Protein AF-A0A6J6J9Z3-F1 (afdb_monomer_lite)

Structure (mmCIF, N/CA/C/O backbone):
data_AF-A0A6J6J9Z3-F1
#
_entry.id   AF-A0A6J6J9Z3-F1
#
loop_
_atom_site.group_PDB
_atom_site.id
_atom_site.type_symbol
_atom_site.label_atom_id
_atom_site.label_alt_id
_atom_site.label_comp_id
_atom_site.label_asym_id
_atom_site.label_entity_id
_atom_site.label_seq_id
_atom_site.pdbx_PDB_ins_code
_atom_site.Cartn_x
_atom_site.Cartn_y
_atom_site.Cartn_z
_atom_site.occupancy
_atom_site.B_iso_or_equiv
_atom_site.auth_seq_id
_atom_site.auth_comp_id
_atom_site.auth_asym_id
_atom_site.auth_atom_id
_atom_site.pdbx_PDB_model_num
ATOM 1 N N . MET A 1 1 ? -58.025 11.324 71.745 1.00 34.41 1 MET A N 1
ATOM 2 C CA . MET A 1 1 ? -58.581 10.527 70.635 1.00 34.41 1 MET A CA 1
ATOM 3 C C . MET A 1 1 ? -57.418 10.154 69.743 1.00 34.41 1 MET A C 1
ATOM 5 O O . MET A 1 1 ? -56.704 11.045 69.308 1.00 34.41 1 MET A O 1
ATOM 9 N N . THR A 1 2 ? -57.128 8.861 69.649 1.00 36.69 2 THR A N 1
ATOM 10 C CA . THR A 1 2 ? -55.915 8.309 69.041 1.00 36.69 2 THR A CA 1
ATOM 11 C C . THR A 1 2 ? -56.170 8.033 67.564 1.00 36.69 2 THR A C 1
ATOM 13 O O . THR A 1 2 ? -56.948 7.142 67.237 1.00 36.69 2 THR A O 1
ATOM 16 N N . SER A 1 3 ? -55.528 8.801 66.688 1.00 44.62 3 SER A N 1
ATOM 17 C CA . SER A 1 3 ? -55.425 8.498 65.260 1.00 44.62 3 SER A CA 1
ATOM 18 C C . SER A 1 3 ? -54.382 7.394 65.096 1.00 44.62 3 SER A C 1
ATOM 20 O O . SER A 1 3 ? -53.190 7.677 65.011 1.00 44.62 3 SER A O 1
ATOM 22 N N . ALA A 1 4 ? -54.814 6.137 65.168 1.00 43.78 4 ALA A N 1
ATOM 23 C CA . ALA A 1 4 ? -53.978 4.991 64.838 1.00 43.78 4 ALA A CA 1
ATOM 24 C C . ALA A 1 4 ? -54.337 4.570 63.416 1.00 43.78 4 ALA A C 1
ATOM 26 O O . ALA A 1 4 ? -55.472 4.184 63.151 1.00 43.78 4 ALA A O 1
ATOM 27 N N . SER A 1 5 ? -53.374 4.761 62.522 1.00 50.03 5 SER A N 1
ATOM 28 C CA . SER A 1 5 ? -53.442 4.480 61.098 1.00 50.03 5 SER A CA 1
ATOM 29 C C . SER A 1 5 ? -53.888 3.046 60.825 1.00 50.03 5 SER A C 1
ATOM 31 O O . SER A 1 5 ? -53.280 2.090 61.307 1.00 50.03 5 SER A O 1
ATOM 33 N N . ASP A 1 6 ? -54.943 2.928 60.024 1.00 49.66 6 ASP A N 1
ATOM 34 C CA . ASP A 1 6 ? -55.322 1.715 59.313 1.00 49.66 6 ASP A CA 1
ATOM 35 C C . ASP A 1 6 ? -54.279 1.430 58.224 1.00 49.66 6 ASP A C 1
ATOM 37 O O . ASP A 1 6 ? -54.465 1.789 57.068 1.00 49.66 6 ASP A O 1
ATOM 41 N N . ASP A 1 7 ? -53.182 0.774 58.586 1.00 50.34 7 ASP A N 1
ATOM 42 C CA . ASP A 1 7 ? -52.332 0.068 57.624 1.00 50.34 7 ASP A CA 1
ATOM 43 C C . ASP A 1 7 ? -52.284 -1.400 58.034 1.00 50.34 7 ASP A C 1
ATOM 45 O O . ASP A 1 7 ? -51.319 -1.926 58.595 1.00 50.34 7 ASP A O 1
ATOM 49 N N . ALA A 1 8 ? -53.414 -2.065 57.786 1.00 48.16 8 ALA A N 1
ATOM 50 C CA . ALA A 1 8 ? -53.532 -3.510 57.808 1.00 48.16 8 ALA A CA 1
ATOM 51 C C . ALA A 1 8 ? -52.686 -4.095 56.666 1.00 48.16 8 ALA A C 1
ATOM 53 O O . ALA A 1 8 ? -53.164 -4.370 55.565 1.00 48.16 8 ALA A O 1
ATOM 54 N N . GLN A 1 9 ? -51.405 -4.242 56.991 1.00 50.25 9 GLN A N 1
ATOM 55 C CA . GLN A 1 9 ? -50.391 -5.120 56.425 1.00 50.25 9 GLN A CA 1
ATOM 56 C C . GLN A 1 9 ? -50.993 -6.247 55.576 1.00 50.25 9 GLN A C 1
ATOM 58 O O . GLN A 1 9 ? -51.490 -7.252 56.093 1.00 50.25 9 GLN A O 1
ATOM 63 N N . ASN A 1 10 ? -50.913 -6.095 54.255 1.00 51.22 10 ASN A N 1
ATOM 64 C CA . ASN A 1 10 ? -50.918 -7.240 53.362 1.00 51.22 10 ASN A CA 1
ATOM 65 C C . ASN A 1 10 ? -49.448 -7.507 53.015 1.00 51.22 10 ASN A C 1
ATOM 67 O O . ASN A 1 10 ? -48.935 -6.889 52.083 1.00 51.22 10 ASN A O 1
ATOM 71 N N . PRO A 1 11 ? -48.766 -8.395 53.760 1.00 56.56 11 PRO A N 1
ATOM 72 C CA . PRO A 1 11 ? -47.308 -8.520 53.712 1.00 56.56 11 PRO A CA 1
ATOM 73 C C . PRO A 1 11 ? -46.778 -8.850 52.309 1.00 56.56 11 PRO A C 1
ATOM 75 O O . PRO A 1 11 ? -45.654 -8.502 51.978 1.00 56.56 11 PRO A O 1
ATOM 78 N N . GLY A 1 12 ? -47.604 -9.459 51.450 1.00 59.59 12 GLY A N 1
ATOM 79 C CA . GLY A 1 12 ? -47.226 -9.800 50.079 1.00 59.59 12 GLY A CA 1
ATOM 80 C C . GLY A 1 12 ? -47.378 -8.677 49.045 1.00 59.59 12 GLY A C 1
ATOM 81 O O . GLY A 1 12 ? -47.036 -8.909 47.886 1.00 59.59 12 GLY A O 1
ATOM 82 N N . LYS A 1 13 ? -47.934 -7.510 49.400 1.00 62.25 13 LYS A N 1
ATOM 83 C CA . LYS A 1 13 ? -47.985 -6.320 48.523 1.00 62.25 13 LYS A CA 1
ATOM 84 C C . LYS A 1 13 ? -46.766 -5.444 48.780 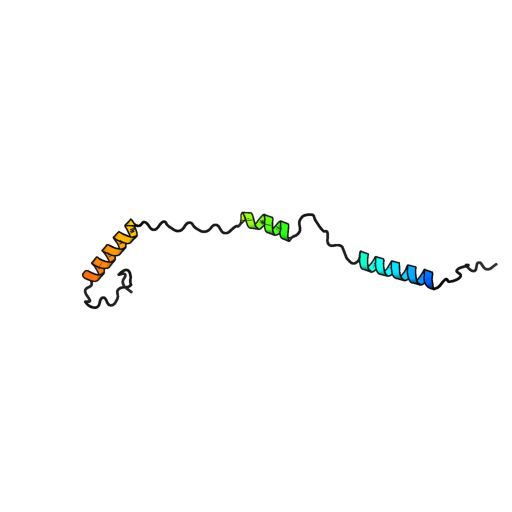1.00 62.25 13 LYS A C 1
ATOM 86 O O . LYS A 1 13 ? -46.006 -5.180 47.860 1.00 62.25 13 LYS A O 1
ATOM 91 N N . ASP A 1 14 ? -46.524 -5.162 50.054 1.00 74.38 14 ASP A N 1
ATOM 92 C CA . ASP A 1 14 ? -45.413 -4.344 50.529 1.00 74.38 14 ASP A CA 1
ATOM 93 C C . ASP A 1 14 ? -44.061 -4.966 50.123 1.00 74.38 14 ASP A C 1
ATOM 95 O O . ASP A 1 14 ? -43.169 -4.267 49.651 1.00 74.38 14 ASP A O 1
ATOM 99 N N . GLU A 1 15 ? -43.920 -6.299 50.206 1.00 74.94 15 GLU A N 1
ATOM 100 C CA . GLU A 1 15 ? -42.734 -7.014 49.707 1.00 74.94 15 GLU A CA 1
ATOM 101 C C . GLU A 1 15 ? -42.545 -6.901 48.191 1.00 74.94 15 GLU A C 1
ATOM 103 O O . GLU A 1 15 ? -41.409 -6.835 47.728 1.00 74.94 15 GLU A O 1
ATOM 108 N N . LYS A 1 16 ? -43.628 -6.882 47.405 1.00 79.19 16 LYS A N 1
ATOM 109 C CA . LYS A 1 16 ? -43.541 -6.738 45.944 1.00 79.19 16 LYS A CA 1
ATOM 110 C C . LYS A 1 16 ? -43.135 -5.330 45.552 1.00 79.19 16 LYS A C 1
ATOM 112 O O . LYS A 1 16 ? -42.260 -5.182 44.706 1.00 79.19 16 LYS A O 1
ATOM 117 N N . ASP A 1 17 ? -43.691 -4.335 46.227 1.00 81.88 17 ASP A N 1
ATOM 118 C CA . ASP A 1 17 ? -43.334 -2.935 46.018 1.00 81.88 17 ASP A CA 1
ATOM 119 C C . ASP A 1 17 ? -41.854 -2.697 46.389 1.00 81.88 17 ASP A C 1
ATOM 121 O O . ASP A 1 17 ? -41.108 -2.073 45.634 1.00 81.88 17 ASP A O 1
ATOM 125 N N . LEU A 1 18 ? -41.383 -3.314 47.484 1.00 83.50 18 LEU A N 1
ATOM 126 C CA . LEU A 1 18 ? -39.967 -3.345 47.882 1.00 83.50 18 LEU A CA 1
ATOM 127 C C . LEU A 1 18 ? -39.056 -4.053 46.862 1.00 83.50 18 LEU A C 1
ATOM 129 O O . LEU A 1 18 ? -37.882 -3.697 46.730 1.00 83.50 18 LEU A O 1
ATOM 133 N N . ILE A 1 19 ? -39.544 -5.091 46.181 1.00 85.00 19 ILE A N 1
ATOM 134 C CA . ILE A 1 19 ? -38.792 -5.813 45.143 1.00 85.00 19 ILE A CA 1
ATOM 135 C C . ILE A 1 19 ? -38.704 -4.974 43.866 1.00 85.00 19 ILE A C 1
ATOM 137 O O . ILE A 1 19 ? -37.617 -4.867 43.295 1.00 85.00 19 ILE A O 1
ATOM 141 N N . ASP A 1 20 ? -39.805 -4.354 43.450 1.00 87.06 20 ASP A N 1
ATOM 142 C CA . ASP A 1 20 ? -39.859 -3.505 42.259 1.00 87.06 20 ASP A CA 1
ATOM 143 C C . ASP A 1 20 ? -38.991 -2.253 42.420 1.00 87.06 20 ASP A C 1
ATOM 145 O O . ASP A 1 20 ? -38.266 -1.891 41.491 1.00 87.06 20 ASP A O 1
ATOM 149 N N . GLU A 1 21 ? -38.972 -1.641 43.608 1.00 86.81 21 GLU A N 1
ATOM 150 C CA . GLU A 1 21 ? -38.078 -0.519 43.922 1.00 86.81 21 GLU A CA 1
ATOM 151 C C . GLU A 1 21 ? -36.601 -0.923 43.787 1.00 86.81 21 GLU A C 1
ATOM 153 O O . GLU A 1 21 ? -35.804 -0.232 43.146 1.00 86.81 21 GLU A O 1
ATOM 158 N N . LYS A 1 22 ? -36.227 -2.086 44.334 1.00 84.19 22 LYS A N 1
ATOM 159 C CA . LYS A 1 22 ? -34.855 -2.611 44.239 1.00 84.19 22 LYS A CA 1
ATOM 160 C C . LYS A 1 22 ? -34.475 -2.985 42.811 1.00 84.19 22 LYS A C 1
ATOM 162 O O . LYS A 1 22 ? -33.333 -2.774 42.406 1.00 84.19 22 LYS A O 1
ATOM 167 N N . PHE A 1 23 ? -35.415 -3.534 42.049 1.00 88.38 23 PHE A N 1
ATOM 168 C CA . PHE A 1 23 ? -35.210 -3.850 40.643 1.00 88.38 23 PHE A CA 1
ATOM 169 C C . PHE A 1 23 ? -35.014 -2.574 39.818 1.00 88.38 23 PHE A C 1
ATOM 171 O O . PHE A 1 23 ? -34.043 -2.481 39.070 1.00 88.38 23 PHE A O 1
ATOM 178 N N . GLN A 1 24 ? -35.859 -1.561 40.015 1.00 82.19 24 GLN A N 1
ATOM 179 C CA . GLN A 1 24 ? -35.715 -0.247 39.384 1.00 82.19 24 GLN A CA 1
ATOM 180 C C . GLN A 1 24 ? -34.376 0.411 39.727 1.00 82.19 24 GLN A C 1
ATOM 182 O O . GLN A 1 24 ? -33.731 0.950 38.835 1.00 82.19 24 GLN A O 1
ATOM 187 N N . ALA A 1 25 ? -33.899 0.310 40.971 1.00 79.69 25 ALA A N 1
ATOM 188 C CA . ALA A 1 25 ? -32.587 0.831 41.361 1.00 79.69 25 ALA A CA 1
ATOM 189 C C . ALA A 1 25 ? -31.417 0.114 40.654 1.00 79.69 25 ALA A C 1
ATOM 191 O O . ALA A 1 25 ? -30.449 0.761 40.254 1.00 79.69 25 ALA A O 1
ATOM 192 N N . LEU A 1 26 ? -31.508 -1.208 40.458 1.00 78.44 26 LEU A N 1
ATOM 193 C CA . LEU A 1 26 ? -30.519 -1.976 39.689 1.00 78.44 26 LEU A CA 1
ATOM 194 C C . LEU A 1 26 ? -30.548 -1.610 38.202 1.00 78.44 26 LEU A C 1
ATOM 196 O O . LEU A 1 26 ? -29.496 -1.426 37.595 1.00 78.44 26 LEU A O 1
ATOM 200 N N . VAL A 1 27 ? -31.744 -1.476 37.627 1.00 74.88 27 VAL A N 1
ATOM 201 C CA . VAL A 1 27 ? -31.932 -1.113 36.216 1.00 74.88 27 VAL A CA 1
ATOM 202 C C . VAL A 1 27 ? -31.506 0.333 35.952 1.00 74.88 27 VAL A C 1
ATOM 204 O O . VAL A 1 27 ? -30.894 0.597 34.926 1.00 74.88 27 VAL A O 1
ATOM 207 N N . ALA A 1 28 ? -31.754 1.254 36.886 1.00 71.00 28 ALA A N 1
ATOM 208 C CA . ALA A 1 28 ? -31.324 2.650 36.796 1.00 71.00 28 ALA A CA 1
ATOM 209 C C . ALA A 1 28 ? -29.808 2.828 36.994 1.00 71.00 28 ALA A C 1
ATOM 211 O O . ALA A 1 28 ? -29.236 3.790 36.487 1.00 71.00 28 ALA A O 1
ATOM 212 N N . GLY A 1 29 ? -29.161 1.918 37.734 1.00 66.75 29 GLY A N 1
ATOM 213 C CA . GLY A 1 29 ? -27.707 1.876 37.925 1.00 66.75 29 GLY A CA 1
ATOM 214 C C . GLY A 1 29 ? -26.947 1.166 36.800 1.00 66.75 29 GLY A C 1
ATOM 215 O O . GLY A 1 29 ? -25.744 1.383 36.649 1.00 66.75 29 GLY A O 1
ATOM 216 N N . LEU A 1 30 ? -27.634 0.36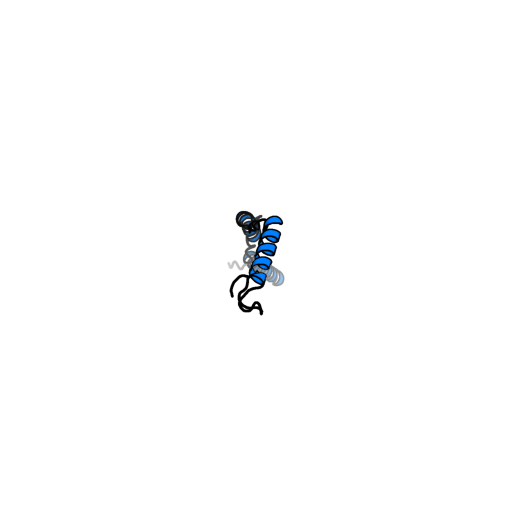4 35.975 1.00 61.03 30 LEU A N 1
ATOM 217 C CA . LEU A 1 30 ? -27.174 0.063 34.623 1.00 61.03 30 LEU A CA 1
ATOM 218 C C . LEU A 1 30 ? -27.405 1.323 33.795 1.00 61.03 30 LEU A C 1
ATOM 220 O O . LEU A 1 30 ? -28.371 1.424 33.041 1.00 61.03 30 LEU A O 1
ATOM 224 N N . SER A 1 31 ? -26.512 2.299 33.964 1.00 54.75 31 SER A N 1
ATOM 225 C CA . SER A 1 31 ? -26.324 3.361 32.991 1.00 54.75 31 SER A CA 1
ATOM 226 C C . SER A 1 31 ? -26.221 2.680 31.636 1.00 54.75 31 SER A C 1
ATOM 228 O O . SER A 1 31 ? -25.245 1.987 31.345 1.00 54.75 31 SER A O 1
ATOM 230 N N . LEU A 1 32 ? -27.307 2.788 30.878 1.00 59.03 32 LEU A N 1
ATOM 231 C CA . LEU A 1 32 ? -27.411 2.384 29.497 1.00 59.03 32 LEU A CA 1
ATOM 232 C C . LEU A 1 32 ? -26.425 3.300 28.784 1.00 59.03 32 LEU A C 1
ATOM 234 O O . LEU A 1 32 ? -26.774 4.434 28.464 1.00 59.03 32 LEU A O 1
ATOM 238 N N . ASP A 1 33 ? -25.167 2.860 28.724 1.00 58.84 33 ASP A N 1
ATOM 239 C CA . ASP A 1 33 ? -24.078 3.626 28.142 1.00 58.84 33 ASP A CA 1
ATOM 240 C C . ASP A 1 33 ? -24.580 4.104 26.791 1.00 58.84 33 ASP A C 1
ATOM 242 O O . ASP A 1 33 ? -25.126 3.318 26.008 1.00 58.84 33 ASP A O 1
ATOM 246 N N . GLU A 1 34 ? -24.571 5.421 26.658 1.00 58.78 34 GLU A N 1
ATOM 247 C CA . GLU A 1 34 ? -25.268 6.185 25.648 1.00 58.78 34 GLU A CA 1
ATOM 248 C C . GLU A 1 34 ? -25.004 5.511 24.303 1.00 58.78 34 GLU A C 1
ATOM 250 O O . GLU A 1 34 ? -23.892 5.566 23.779 1.00 58.78 34 GLU A O 1
ATOM 255 N N . SER A 1 35 ? -26.000 4.788 23.775 1.00 54.81 35 SER A N 1
ATOM 256 C CA . SER A 1 35 ? -25.913 4.178 22.454 1.00 54.81 35 SER A CA 1
ATOM 257 C C . SER A 1 35 ? -26.010 5.322 21.458 1.00 54.81 35 SER A C 1
ATOM 259 O O . SER A 1 35 ? -27.054 5.562 20.842 1.00 54.81 35 SER A O 1
ATOM 261 N N . SER A 1 36 ? -24.951 6.117 21.386 1.00 66.12 36 SER A N 1
ATOM 262 C CA . SER A 1 36 ? -24.817 7.119 20.364 1.00 66.12 36 SER A CA 1
ATOM 263 C C . SER A 1 36 ? -24.921 6.374 19.024 1.00 66.12 36 SER A C 1
ATOM 265 O O . SER A 1 36 ? -24.479 5.225 18.901 1.00 66.12 36 SER A O 1
ATOM 267 N N . PRO A 1 37 ? -25.535 6.976 17.996 1.00 67.94 37 PRO A N 1
ATOM 268 C CA . PRO A 1 37 ? -25.681 6.335 16.690 1.00 67.94 37 PRO A CA 1
ATOM 269 C C . PRO A 1 37 ? -24.344 5.989 16.014 1.00 67.94 37 PRO A C 1
ATOM 271 O O . PRO A 1 37 ? -24.348 5.392 14.942 1.00 67.94 37 PRO A O 1
ATOM 274 N N . SER A 1 38 ? -23.220 6.405 16.603 1.00 67.38 38 SER A N 1
ATOM 275 C CA . SER A 1 38 ? -21.871 6.061 16.187 1.00 67.38 38 SER A CA 1
ATOM 276 C C . SER A 1 38 ? -21.065 5.620 17.397 1.00 67.38 38 SER A C 1
ATOM 278 O O . SER A 1 38 ? -20.656 6.438 18.219 1.00 67.38 38 SER A O 1
ATOM 280 N N . THR A 1 39 ? -20.812 4.325 17.488 1.00 72.7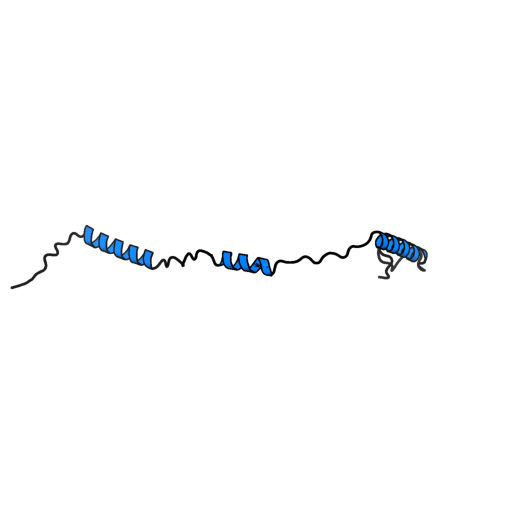5 39 THR A N 1
ATOM 281 C CA . THR A 1 39 ? -19.931 3.768 18.510 1.00 72.75 39 THR A CA 1
ATOM 282 C C . THR A 1 39 ? -18.521 4.351 18.399 1.00 72.75 39 THR A C 1
ATOM 284 O O . THR A 1 39 ? -18.101 4.809 17.338 1.00 72.75 39 THR A O 1
ATOM 287 N N . TYR A 1 40 ? -17.742 4.263 19.478 1.00 67.56 40 TYR A N 1
ATOM 288 C CA . TYR A 1 40 ? -16.306 4.570 19.447 1.00 67.56 40 TYR A CA 1
ATOM 289 C C . TYR A 1 40 ? -15.583 3.852 18.289 1.00 67.56 40 TYR A C 1
ATOM 291 O O . TYR A 1 40 ? -14.672 4.400 17.677 1.00 67.56 40 TYR A O 1
ATOM 299 N N . LEU A 1 41 ? -16.037 2.648 17.924 1.00 75.62 41 LEU A N 1
ATOM 300 C CA . LEU A 1 41 ? -15.509 1.908 16.778 1.00 75.62 41 LEU A CA 1
ATOM 301 C C . LEU A 1 41 ? -15.853 2.558 15.429 1.00 75.62 41 LEU A C 1
ATOM 303 O O . LEU A 1 41 ? -15.010 2.541 14.539 1.00 75.62 41 LEU A O 1
ATOM 307 N N . ASP A 1 42 ? -17.025 3.181 15.288 1.00 76.62 42 ASP A N 1
ATOM 308 C CA . ASP A 1 42 ? -17.406 3.918 14.074 1.00 76.62 42 ASP A CA 1
ATOM 309 C C . ASP A 1 42 ? -16.609 5.221 13.920 1.00 76.62 42 ASP A C 1
ATOM 311 O O . ASP A 1 42 ? -16.386 5.686 12.806 1.00 76.62 42 ASP A O 1
ATOM 315 N N . GLU A 1 43 ? -16.189 5.846 15.022 1.00 73.19 43 GLU A N 1
ATOM 316 C CA . GLU A 1 43 ? -15.290 7.009 14.987 1.00 73.19 43 GLU A CA 1
ATOM 317 C C . GLU A 1 43 ? -13.858 6.611 14.626 1.00 73.19 43 GLU A C 1
ATOM 319 O O . GLU A 1 43 ? -13.215 7.296 13.827 1.00 73.19 43 GLU A O 1
ATOM 324 N N . LEU A 1 44 ? -13.380 5.478 15.151 1.00 72.31 44 LEU A N 1
ATOM 325 C CA . LEU A 1 44 ? -12.090 4.918 14.758 1.00 72.31 44 LEU A CA 1
ATOM 326 C C . LEU A 1 44 ? -12.077 4.520 13.278 1.00 72.31 44 LEU A C 1
ATOM 328 O O . LEU A 1 44 ? -11.125 4.858 12.581 1.00 72.31 44 LEU A O 1
ATOM 332 N N . ASP A 1 45 ? -13.125 3.867 12.771 1.00 72.19 45 ASP A N 1
ATOM 333 C CA . ASP A 1 45 ? -13.194 3.449 11.362 1.00 72.19 45 ASP A CA 1
ATOM 334 C C . ASP A 1 45 ? -13.177 4.652 10.399 1.00 72.19 45 ASP A C 1
ATOM 336 O O . ASP A 1 45 ? -12.496 4.616 9.374 1.00 72.19 45 ASP A O 1
ATOM 340 N N . LYS A 1 46 ? -13.812 5.773 10.780 1.00 71.19 46 LYS A N 1
ATOM 341 C CA . LYS A 1 46 ? -13.772 7.035 10.013 1.00 71.19 46 LYS A CA 1
ATOM 342 C C . LYS A 1 46 ? -12.364 7.631 9.904 1.00 71.19 46 LYS A C 1
ATOM 344 O O . LYS A 1 46 ? -12.030 8.186 8.863 1.00 71.19 46 LYS A O 1
ATOM 349 N N . GLY A 1 47 ? -11.549 7.540 10.959 1.00 63.44 47 GLY A N 1
ATOM 350 C CA . GLY A 1 47 ? -10.187 8.095 10.978 1.00 63.44 47 GLY A CA 1
ATOM 351 C C . GLY A 1 47 ? -9.136 7.207 10.304 1.00 63.44 47 GLY A C 1
ATOM 352 O O . GLY A 1 47 ? -8.117 7.705 9.829 1.00 63.44 47 GLY A O 1
ATOM 353 N N . VAL A 1 48 ? -9.370 5.892 10.219 1.00 60.25 48 VAL A N 1
ATOM 354 C CA . VAL A 1 48 ? -8.398 4.953 9.629 1.00 60.25 48 VAL A CA 1
ATOM 355 C C . VAL A 1 48 ? -8.303 5.123 8.106 1.00 60.25 48 VAL A C 1
ATOM 357 O O . VAL A 1 48 ? -7.265 4.807 7.525 1.00 60.25 48 VAL A O 1
ATOM 360 N N . ASP A 1 49 ? -9.339 5.653 7.451 1.00 61.50 49 ASP A N 1
ATOM 361 C CA . ASP A 1 49 ? -9.317 5.921 6.008 1.00 61.50 49 ASP A CA 1
ATOM 362 C C . ASP A 1 49 ? -8.367 7.063 5.602 1.00 61.50 49 ASP A C 1
ATOM 364 O O . ASP A 1 49 ? -7.801 7.014 4.507 1.00 61.50 49 ASP A O 1
ATOM 368 N N . GLU A 1 50 ? -8.120 8.040 6.481 1.00 65.19 50 GLU A N 1
ATOM 369 C CA . GLU A 1 50 ? -7.225 9.175 6.201 1.00 65.19 50 GLU A CA 1
ATOM 370 C C . GLU A 1 50 ? -5.732 8.804 6.321 1.00 65.19 50 GLU A C 1
ATOM 372 O O . GLU A 1 50 ? -4.898 9.371 5.613 1.00 65.19 50 GLU A O 1
ATOM 377 N N . GLU A 1 51 ? -5.393 7.797 7.137 1.00 68.25 51 GLU A N 1
ATOM 378 C CA . GLU A 1 51 ? -4.021 7.295 7.344 1.00 68.25 51 GLU A CA 1
ATOM 379 C C . GLU A 1 51 ? -3.809 5.853 6.834 1.00 68.25 51 GLU A C 1
ATOM 381 O O . GLU A 1 51 ? -2.981 5.097 7.357 1.00 68.25 51 GLU A O 1
ATOM 386 N N . ARG A 1 52 ? -4.537 5.420 5.794 1.00 73.38 52 ARG A N 1
ATOM 387 C CA . ARG A 1 52 ? -4.297 4.091 5.202 1.00 73.38 52 ARG A CA 1
ATOM 388 C C . ARG A 1 52 ? -2.864 3.998 4.681 1.00 73.38 52 ARG A C 1
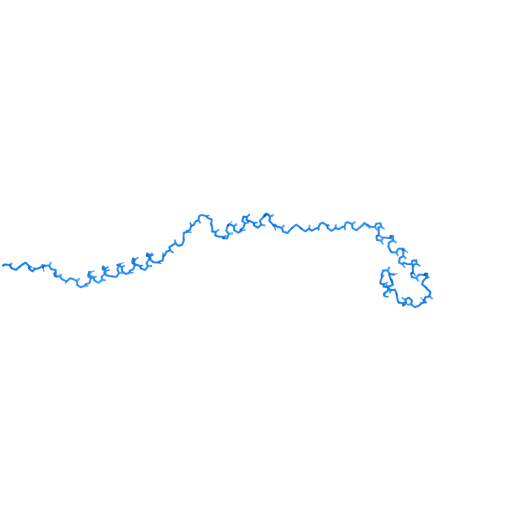ATOM 390 O O . ARG A 1 52 ? -2.350 4.895 4.010 1.00 73.38 52 ARG A O 1
ATOM 397 N N . PHE A 1 53 ? -2.239 2.846 4.923 1.00 80.62 53 PHE A N 1
ATOM 398 C CA . PHE A 1 53 ? -0.956 2.509 4.323 1.00 80.62 53 PHE A CA 1
ATOM 399 C C . PHE A 1 53 ? -1.053 2.639 2.801 1.00 80.62 53 PHE A C 1
ATOM 401 O O . PHE A 1 53 ? -1.714 1.842 2.135 1.00 80.62 53 PHE A O 1
ATOM 408 N N . THR A 1 54 ? -0.379 3.647 2.253 1.00 79.12 54 THR A N 1
ATOM 409 C CA . THR A 1 54 ? -0.174 3.761 0.814 1.00 79.12 54 THR A CA 1
ATOM 410 C C . THR A 1 54 ? 1.096 2.984 0.490 1.00 79.12 54 THR A C 1
ATOM 412 O O . THR A 1 54 ? 2.185 3.461 0.824 1.00 79.12 54 THR A O 1
ATOM 415 N N . PRO A 1 55 ? 1.004 1.782 -0.111 1.00 80.12 55 PRO A N 1
ATOM 416 C CA . PRO A 1 55 ? 2.198 1.044 -0.477 1.00 80.12 55 PRO A CA 1
ATOM 417 C C . PRO A 1 55 ? 3.040 1.902 -1.429 1.00 80.12 55 PRO A C 1
ATOM 419 O O . PRO A 1 55 ? 2.499 2.427 -2.410 1.00 80.12 55 PRO A O 1
ATOM 422 N N . PRO A 1 56 ? 4.352 2.058 -1.175 1.00 80.62 56 PRO A N 1
ATOM 423 C CA . PRO A 1 56 ? 5.218 2.734 -2.124 1.00 80.62 56 PRO A CA 1
ATOM 424 C C . PRO A 1 56 ? 5.168 1.974 -3.450 1.00 80.62 56 PRO A C 1
ATOM 426 O O . PRO A 1 56 ? 5.229 0.743 -3.479 1.00 80.62 56 PRO A O 1
ATOM 429 N N . VAL A 1 57 ? 5.037 2.702 -4.560 1.00 79.56 57 VAL A N 1
ATOM 430 C CA . VAL A 1 57 ? 5.066 2.085 -5.888 1.00 79.56 57 VAL A CA 1
ATOM 431 C C . VAL A 1 57 ? 6.461 1.487 -6.081 1.00 79.56 57 VAL A C 1
ATOM 433 O O . VAL A 1 57 ? 7.431 2.249 -6.065 1.00 79.56 57 VAL A O 1
ATOM 436 N N . PRO A 1 58 ? 6.598 0.157 -6.256 1.00 77.06 58 PRO A N 1
ATOM 437 C CA . PRO A 1 58 ? 7.905 -0.443 -6.470 1.00 77.06 58 PRO A CA 1
ATOM 438 C C . PRO A 1 58 ? 8.524 0.152 -7.735 1.00 77.06 58 PRO A C 1
ATOM 440 O O . PRO A 1 58 ? 7.840 0.339 -8.750 1.00 77.06 58 PRO A O 1
ATOM 443 N N . GLU A 1 59 ? 9.820 0.460 -7.681 1.00 75.81 59 GLU A N 1
ATOM 444 C CA . GLU A 1 59 ? 10.531 0.946 -8.857 1.00 75.81 59 GLU A CA 1
ATOM 445 C C . GLU A 1 59 ? 10.371 -0.064 -9.993 1.00 75.81 59 GLU A C 1
ATOM 447 O O . GLU A 1 59 ? 10.623 -1.259 -9.836 1.00 75.81 59 GLU A O 1
ATOM 452 N N . LYS A 1 60 ? 9.925 0.415 -11.158 1.00 72.81 60 LYS A N 1
ATOM 453 C CA . LYS A 1 60 ? 9.741 -0.428 -12.339 1.00 72.81 60 LYS A CA 1
ATOM 454 C C . LYS A 1 60 ? 11.115 -0.870 -12.825 1.00 72.81 60 LYS A C 1
ATOM 456 O O . LYS A 1 60 ? 11.754 -0.185 -13.627 1.00 72.81 60 LYS A O 1
ATOM 461 N N . THR A 1 61 ? 11.572 -2.018 -12.344 1.00 67.31 61 THR A N 1
ATOM 462 C CA . THR A 1 61 ? 12.819 -2.625 -12.786 1.00 67.31 61 THR A CA 1
ATOM 463 C C . THR A 1 61 ? 12.653 -2.981 -14.261 1.00 67.31 61 THR A C 1
ATOM 465 O O . THR A 1 61 ? 11.866 -3.844 -14.654 1.00 67.31 61 THR A O 1
ATOM 468 N N . SER A 1 62 ? 13.297 -2.205 -15.128 1.00 78.06 62 SER A N 1
ATOM 469 C CA . SER A 1 62 ? 13.110 -2.352 -16.567 1.00 78.06 62 SER A CA 1
ATOM 470 C C . SER A 1 62 ? 13.783 -3.636 -17.051 1.00 78.06 62 SER A C 1
ATOM 472 O O . SER A 1 62 ? 14.926 -3.896 -16.684 1.00 78.06 62 SER A O 1
ATOM 474 N N . ARG A 1 63 ? 13.129 -4.388 -17.949 1.00 77.88 63 ARG A N 1
ATOM 475 C CA . ARG A 1 63 ? 13.718 -5.579 -18.598 1.00 77.88 63 ARG A CA 1
ATOM 476 C C . ARG A 1 63 ? 15.096 -5.293 -19.199 1.00 77.88 63 ARG A C 1
ATOM 478 O O . ARG A 1 63 ? 15.965 -6.144 -19.141 1.00 77.88 63 ARG A O 1
ATOM 485 N N . LYS A 1 64 ? 15.306 -4.081 -19.726 1.00 78.69 64 LYS A N 1
ATOM 486 C CA . LYS A 1 64 ? 16.593 -3.639 -20.281 1.00 78.69 64 LYS A CA 1
ATOM 487 C C . LYS A 1 64 ? 17.708 -3.637 -19.234 1.00 78.69 64 LYS A C 1
ATOM 489 O O . LYS A 1 64 ? 18.733 -4.250 -19.486 1.00 78.69 64 LYS A O 1
ATOM 494 N N . LYS A 1 65 ? 17.464 -3.048 -18.056 1.00 79.81 65 LYS A N 1
ATOM 495 C CA . LYS A 1 65 ? 18.415 -3.056 -16.932 1.00 79.81 65 LYS A CA 1
ATOM 496 C C . LYS A 1 65 ? 18.796 -4.478 -16.519 1.00 79.81 65 LYS A C 1
ATOM 498 O O . LYS A 1 65 ? 19.973 -4.765 -16.429 1.00 79.81 65 LYS A O 1
ATOM 503 N N . PHE A 1 66 ? 17.836 -5.404 -16.430 1.00 80.44 66 PHE A N 1
ATOM 504 C CA . PHE A 1 66 ? 18.148 -6.812 -16.137 1.00 80.44 66 PHE A CA 1
ATOM 505 C C . PHE A 1 66 ? 19.095 -7.460 -17.162 1.00 80.44 66 PHE A C 1
ATOM 507 O O . PHE A 1 66 ? 19.985 -8.216 -16.783 1.00 80.44 66 PHE A O 1
ATOM 514 N N . PHE A 1 67 ? 18.930 -7.174 -18.459 1.00 85.00 67 PHE A N 1
ATOM 515 C CA . PHE A 1 67 ? 19.846 -7.683 -19.487 1.00 85.00 67 PHE A CA 1
ATOM 516 C C . PHE A 1 67 ? 21.211 -6.981 -19.453 1.00 85.00 67 PHE A C 1
ATOM 518 O O . PHE A 1 67 ? 22.236 -7.636 -19.637 1.00 85.00 67 PHE A O 1
ATOM 525 N N . GLU A 1 68 ? 21.239 -5.670 -19.212 1.00 86.25 68 GLU A N 1
ATOM 526 C CA . GLU A 1 68 ? 22.476 -4.893 -19.067 1.00 86.25 68 GLU A CA 1
ATOM 527 C C . GLU A 1 68 ? 23.296 -5.371 -17.862 1.00 86.25 68 GLU A C 1
ATOM 529 O O . GLU A 1 68 ? 24.497 -5.623 -17.995 1.00 86.25 68 GLU A O 1
ATOM 534 N N . ASP A 1 69 ? 22.635 -5.578 -16.725 1.00 83.81 69 ASP A N 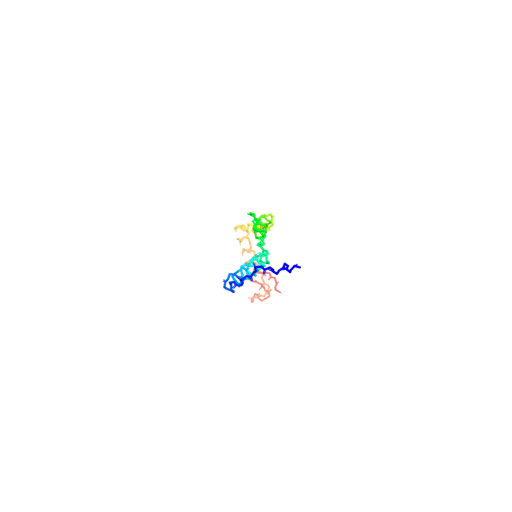1
ATOM 535 C CA . ASP A 1 69 ? 23.238 -6.077 -15.492 1.00 83.81 69 ASP A CA 1
ATOM 536 C C . ASP A 1 69 ? 23.751 -7.511 -15.680 1.00 83.81 69 ASP A C 1
ATOM 538 O O . ASP A 1 69 ? 24.895 -7.805 -15.331 1.00 83.81 69 ASP A O 1
ATOM 542 N N . GLY A 1 70 ? 22.986 -8.376 -16.357 1.00 84.75 70 GLY A N 1
ATOM 543 C CA . GLY A 1 70 ? 23.414 -9.744 -16.668 1.00 84.75 70 GLY A CA 1
ATOM 544 C C . GLY A 1 70 ? 24.653 -9.815 -17.572 1.00 84.75 70 GLY A C 1
ATOM 545 O O . GLY A 1 70 ? 25.579 -10.587 -17.312 1.00 84.75 70 GLY A O 1
ATOM 546 N N . ILE A 1 71 ? 24.727 -8.980 -18.614 1.00 88.12 71 ILE A N 1
ATOM 547 C CA . ILE A 1 71 ? 25.904 -8.931 -19.502 1.00 88.12 71 ILE A CA 1
ATOM 548 C C . ILE A 1 71 ? 27.122 -8.373 -18.756 1.00 88.12 71 ILE A C 1
ATOM 550 O O . ILE A 1 71 ? 28.246 -8.852 -18.943 1.00 88.12 71 ILE A O 1
ATOM 554 N N . LYS A 1 72 ? 26.917 -7.367 -17.903 1.00 85.81 72 LYS A N 1
ATOM 555 C CA . LYS A 1 72 ? 27.979 -6.765 -17.093 1.00 85.81 72 LYS A CA 1
ATOM 556 C C . LYS A 1 72 ? 28.550 -7.762 -16.083 1.00 85.81 72 LYS A C 1
ATOM 558 O O . LYS A 1 72 ? 29.775 -7.855 -15.979 1.00 85.81 72 LYS A O 1
ATOM 563 N N . ALA A 1 73 ? 27.694 -8.531 -15.413 1.00 84.19 73 ALA A N 1
ATOM 564 C CA . ALA A 1 73 ? 28.098 -9.601 -14.505 1.00 84.19 73 ALA A CA 1
ATOM 565 C C . ALA A 1 73 ? 28.924 -10.669 -15.240 1.00 84.19 73 ALA A C 1
ATOM 567 O O . ALA A 1 73 ? 30.038 -10.982 -14.825 1.00 84.19 73 ALA A O 1
ATOM 568 N N . PHE A 1 74 ? 28.459 -11.136 -16.406 1.00 84.75 74 PHE A N 1
ATOM 569 C CA . PHE A 1 74 ? 29.196 -12.1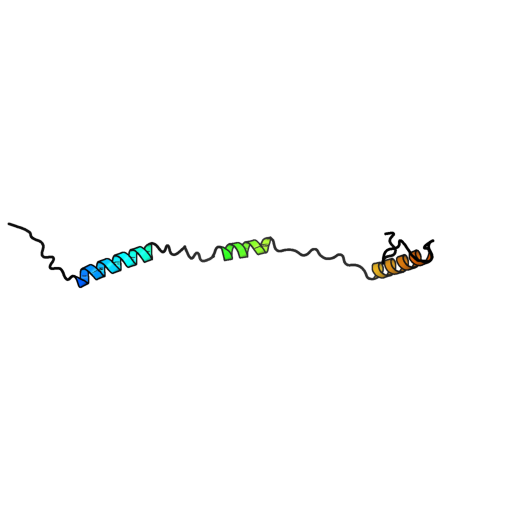16 -17.215 1.00 84.75 74 PHE A CA 1
ATOM 570 C C . PHE A 1 74 ? 30.566 -11.600 -17.672 1.00 84.75 74 PHE A C 1
ATOM 572 O O . PHE A 1 74 ? 31.567 -12.320 -17.632 1.00 84.75 74 PHE A O 1
ATOM 579 N N . LYS A 1 75 ? 30.637 -10.333 -18.093 1.00 85.88 75 LYS A N 1
ATOM 580 C CA . LYS A 1 75 ? 31.906 -9.712 -18.477 1.00 85.88 75 LYS A CA 1
ATOM 581 C C . LYS A 1 75 ? 32.873 -9.658 -17.292 1.00 85.88 75 LYS A C 1
ATOM 583 O O . LYS A 1 75 ? 34.043 -9.977 -17.463 1.00 85.88 75 LYS A O 1
ATOM 588 N N . LYS A 1 76 ? 32.382 -9.311 -16.102 1.00 82.19 76 LYS A N 1
ATOM 589 C CA . LYS A 1 76 ? 33.193 -9.209 -14.883 1.00 82.19 76 LYS A CA 1
ATOM 590 C C . LYS A 1 76 ? 33.649 -10.571 -14.352 1.00 82.19 76 LYS A C 1
ATOM 592 O O . LYS A 1 76 ? 34.791 -10.680 -13.929 1.00 82.19 76 LYS A O 1
ATOM 597 N N . TRP A 1 77 ? 32.810 -11.601 -14.462 1.00 81.19 77 TRP A N 1
ATOM 598 C CA . TRP A 1 77 ? 33.184 -13.000 -14.231 1.00 81.19 77 TRP A CA 1
ATOM 599 C C . TRP A 1 77 ? 34.328 -13.429 -15.157 1.00 81.19 77 TRP A C 1
ATOM 601 O O . TRP A 1 77 ? 35.365 -13.906 -14.708 1.00 81.19 77 TRP A O 1
ATOM 611 N N . LYS A 1 78 ? 34.187 -13.165 -16.460 1.00 83.69 78 LYS A N 1
ATOM 612 C CA . LYS A 1 78 ? 35.210 -13.506 -17.457 1.00 83.69 78 LYS A CA 1
ATOM 613 C C . LYS A 1 78 ? 36.522 -12.737 -17.250 1.00 83.69 78 LYS A C 1
ATOM 615 O O . LYS A 1 78 ? 37.589 -13.262 -17.546 1.00 83.69 78 LYS A O 1
ATOM 620 N N . ASP A 1 79 ? 36.437 -11.485 -16.812 1.00 84.31 79 ASP A N 1
ATOM 621 C CA . ASP A 1 79 ? 37.592 -10.607 -16.596 1.00 84.31 79 ASP A CA 1
ATOM 622 C C . ASP A 1 79 ? 38.185 -10.747 -15.176 1.00 84.31 79 ASP A C 1
ATOM 624 O O . ASP A 1 79 ? 39.116 -10.017 -14.828 1.00 84.31 79 ASP A O 1
ATOM 628 N N . ASN A 1 80 ? 37.668 -11.664 -14.345 1.00 79.62 80 ASN A N 1
ATOM 629 C CA . ASN A 1 80 ? 38.138 -11.826 -12.976 1.00 79.62 80 ASN A CA 1
ATOM 630 C C . ASN A 1 80 ? 39.582 -12.367 -12.951 1.00 79.62 80 ASN A C 1
ATOM 632 O O . ASN A 1 80 ? 39.858 -13.415 -13.540 1.00 79.62 80 ASN A O 1
ATOM 636 N N . PRO A 1 81 ? 40.519 -11.713 -12.237 1.00 73.50 81 PRO A N 1
ATOM 637 C CA . PRO A 1 81 ? 41.910 -12.164 -12.158 1.00 73.50 81 PRO A CA 1
ATOM 638 C C . PRO A 1 81 ? 42.075 -13.499 -11.423 1.00 73.50 81 PRO A C 1
ATOM 640 O O . PRO A 1 81 ? 43.114 -14.145 -11.561 1.00 73.50 81 PRO A O 1
ATOM 643 N N . ARG A 1 82 ? 41.074 -13.919 -10.638 1.00 74.06 82 ARG A N 1
ATOM 644 C CA . ARG A 1 82 ? 41.045 -15.241 -10.008 1.00 74.06 82 ARG A CA 1
ATOM 645 C C . ARG A 1 82 ? 40.183 -16.193 -10.835 1.00 74.06 82 ARG A C 1
ATOM 647 O O . ARG A 1 82 ? 38.993 -15.963 -11.026 1.00 74.06 82 ARG A O 1
ATOM 654 N N . SER A 1 83 ? 40.776 -17.292 -11.293 1.00 70.50 83 SER A N 1
ATOM 655 C CA . SER A 1 83 ? 40.101 -18.308 -12.116 1.00 70.50 83 SER A CA 1
ATOM 656 C C . SER A 1 83 ? 38.968 -19.052 -11.404 1.00 70.50 83 SER A C 1
ATOM 658 O O . SER A 1 83 ? 38.168 -19.714 -12.057 1.00 70.50 83 SER A O 1
ATOM 660 N N . ASP A 1 84 ? 38.917 -18.983 -10.075 1.00 75.25 84 ASP A N 1
ATOM 661 C CA . ASP A 1 84 ? 37.900 -19.627 -9.241 1.00 75.25 84 ASP A CA 1
ATOM 662 C C . ASP A 1 84 ? 36.682 -18.728 -8.977 1.00 75.25 84 ASP A C 1
ATOM 664 O O . ASP A 1 84 ? 35.735 -19.162 -8.329 1.00 75.25 84 ASP A O 1
ATOM 668 N N . ASN A 1 85 ? 36.694 -17.488 -9.482 1.00 70.12 85 ASN A N 1
ATOM 669 C CA . ASN A 1 85 ? 35.671 -16.470 -9.220 1.00 70.12 85 ASN A CA 1
ATOM 670 C C . ASN A 1 85 ? 35.434 -16.199 -7.728 1.00 70.12 85 ASN A C 1
ATOM 672 O O . ASN A 1 85 ? 34.398 -15.658 -7.349 1.00 70.12 85 ASN A O 1
ATOM 676 N N . SER A 1 86 ? 36.415 -16.530 -6.882 1.00 71.12 86 SER A N 1
ATOM 677 C CA . SER A 1 86 ? 36.351 -16.265 -5.451 1.00 71.12 86 SER A CA 1
ATOM 678 C C . SER A 1 86 ? 36.395 -14.761 -5.175 1.00 71.12 86 SER A C 1
ATOM 680 O O . SER A 1 86 ? 37.212 -14.013 -5.730 1.00 71.12 86 SER A O 1
ATOM 682 N N . GLY A 1 87 ? 35.513 -14.315 -4.282 1.00 71.38 87 GLY A N 1
ATOM 683 C CA . GLY A 1 87 ? 35.385 -12.904 -3.929 1.00 71.38 87 GLY A CA 1
ATOM 684 C C . GLY A 1 87 ? 34.432 -12.106 -4.825 1.00 71.38 87 GLY A C 1
ATOM 685 O O . GLY A 1 87 ? 34.434 -10.881 -4.731 1.00 71.38 87 GLY A O 1
ATOM 686 N N . LEU A 1 88 ? 33.652 -12.768 -5.687 1.00 76.25 88 LEU A N 1
ATOM 687 C CA . LEU A 1 88 ? 32.532 -12.162 -6.404 1.00 76.25 88 LEU A CA 1
ATOM 688 C C . LEU A 1 88 ? 31.196 -12.683 -5.846 1.00 76.25 88 LEU A C 1
ATOM 690 O O . LEU A 1 88 ? 31.080 -13.877 -5.584 1.00 76.25 88 LEU A O 1
ATOM 694 N N . ASP A 1 89 ? 30.226 -11.790 -5.661 1.00 76.31 89 ASP A N 1
ATOM 695 C CA . ASP A 1 89 ? 28.838 -12.101 -5.294 1.00 76.31 89 ASP A CA 1
ATOM 696 C C . ASP A 1 89 ? 28.051 -12.603 -6.522 1.00 76.31 89 ASP A C 1
ATOM 698 O O . ASP A 1 89 ? 28.553 -12.548 -7.652 1.00 76.31 89 ASP A O 1
ATOM 702 N N . ASP A 1 90 ? 26.813 -13.059 -6.329 1.00 71.94 90 ASP A N 1
ATOM 703 C CA . ASP A 1 90 ? 25.936 -13.606 -7.379 1.00 71.94 90 ASP A CA 1
ATOM 704 C C . ASP A 1 90 ? 25.717 -12.637 -8.564 1.00 71.94 90 ASP A C 1
ATOM 706 O O . ASP A 1 90 ? 25.505 -13.064 -9.703 1.00 71.94 90 ASP A O 1
ATOM 710 N N . ASP A 1 91 ? 25.806 -11.324 -8.330 1.00 76.31 91 ASP A N 1
ATOM 711 C CA . ASP A 1 91 ? 25.707 -10.267 -9.348 1.00 76.31 91 ASP A CA 1
ATOM 712 C C . ASP A 1 91 ? 27.076 -9.804 -9.900 1.00 76.31 91 ASP A C 1
ATOM 714 O O . ASP A 1 91 ? 27.172 -8.877 -10.717 1.00 76.31 91 ASP A O 1
ATOM 718 N N . GLY A 1 92 ? 28.164 -10.444 -9.471 1.00 69.31 92 GLY A N 1
ATOM 719 C CA . GLY A 1 92 ? 29.534 -10.075 -9.801 1.00 69.31 92 GLY A CA 1
ATOM 720 C C . GLY A 1 92 ? 30.056 -8.851 -9.039 1.00 69.31 92 GLY A C 1
ATOM 721 O O . GLY A 1 92 ? 31.098 -8.305 -9.426 1.00 69.31 92 GLY A O 1
ATOM 722 N N . ALA A 1 93 ? 29.384 -8.354 -7.996 1.00 73.19 93 ALA A N 1
ATOM 723 C CA . ALA A 1 93 ? 29.965 -7.399 -7.047 1.00 73.19 93 ALA A CA 1
ATOM 724 C C . ALA A 1 93 ? 31.121 -8.044 -6.263 1.00 73.19 93 ALA A C 1
ATOM 726 O O . ALA A 1 93 ? 31.244 -9.257 -6.241 1.00 73.19 93 ALA A O 1
ATOM 727 N N . GLN A 1 94 ? 32.028 -7.253 -5.685 1.00 68.62 94 GLN A N 1
ATOM 728 C CA . GLN A 1 94 ? 33.038 -7.824 -4.781 1.00 68.62 94 GLN A CA 1
ATOM 729 C C . GLN A 1 94 ? 32.398 -8.002 -3.400 1.00 68.62 94 GLN A C 1
ATOM 731 O O . GLN A 1 94 ? 31.761 -7.054 -2.939 1.00 68.62 94 GLN A O 1
ATOM 736 N N . VAL A 1 95 ? 32.556 -9.185 -2.793 1.00 66.75 95 VAL A N 1
ATOM 737 C CA . VAL A 1 95 ? 32.104 -9.478 -1.414 1.00 66.75 95 VAL A CA 1
ATOM 738 C C . VAL A 1 95 ? 33.071 -8.957 -0.359 1.00 66.75 95 VAL A C 1
ATOM 740 O O . VAL A 1 95 ? 34.292 -8.905 -0.644 1.00 66.75 95 VAL A O 1
#

Sequence (95 aa):
MTSASDDAQNPGKDEKDLIDEKFQALVAGLSLDESSPSTYLDELDKGVDEERFTPPVPEKTSRKKFFEDGIKAFKKWKDNPRSDNSGLDDDGAQV

pLDDT: mean 71.47, std 12.06, range [34.41, 88.38]

Organism: NCBI:txid449393

Foldseek 3Di:
DDPDDPPPDPPVVVVVVVVVVVVVVVVVVPPPPPVDVADPVNVVVVVCVVVPDDDPDPPPPDPVNVVVLVVVLVVLLVVPPDVVLPQADPSRHGD

Secondary structure (DSSP, 8-state):
----------HHHHHHHHHHHHHHHHHHHS------SS-HHHHHHHHHTTT---PPPPP---HHHHHHHHHHHHHHHHT-SSTT-TTB-TTS-B-

Radius of gyration: 42.34 Å; chains: 1; bounding box: 100×30×91 Å